Protein AF-A0A081BG45-F1 (afdb_monomer)

pLDDT: mean 71.93, std 9.16, range [46.44, 86.88]

Radius of gyration: 38.79 Å; Cα contacts (8 Å, |Δi|>4): 3; chains: 1; bounding box: 67×36×103 Å

Foldseek 3Di:
DVVVVVVCCVVVVVVVVVVCVVPVVVVVVVVVVVVVVVVVVVVVVVVVVVVVVVVVVVVVVVVVCVVVVVVVVVVVVVVCVVCVVVVVVVVVVVVVVVVVVVD

Structure (mmCIF, N/CA/C/O backbone):
data_AF-A0A081BG45-F1
#
_entry.id   AF-A0A081BG45-F1
#
loop_
_atom_site.group_PDB
_atom_site.id
_atom_site.type_symbol
_atom_site.label_atom_id
_atom_site.label_alt_id
_atom_site.label_comp_id
_atom_site.label_asym_id
_atom_site.label_entity_id
_atom_site.label_seq_id
_atom_site.pdbx_PDB_ins_code
_atom_site.Cartn_x
_atom_site.Cartn_y
_atom_site.Cartn_z
_atom_site.occupancy
_atom_site.B_iso_or_equiv
_atom_site.auth_seq_id
_atom_site.auth_comp_id
_atom_site.auth_asym_id
_atom_site.auth_atom_id
_atom_site.pdbx_PDB_model_num
ATOM 1 N N . MET A 1 1 ? 38.804 23.519 -19.991 1.00 54.47 1 MET A N 1
ATOM 2 C CA . MET A 1 1 ? 38.322 22.145 -19.709 1.00 54.47 1 MET A CA 1
ATOM 3 C C . MET A 1 1 ? 37.250 21.634 -20.684 1.00 54.47 1 MET A C 1
ATOM 5 O O . MET A 1 1 ? 37.337 20.488 -21.094 1.00 54.47 1 MET A O 1
ATOM 9 N N . ASN A 1 2 ? 36.306 22.459 -21.161 1.00 56.91 2 ASN A N 1
ATOM 10 C CA . ASN A 1 2 ? 35.198 21.999 -22.029 1.00 56.91 2 ASN A CA 1
ATOM 11 C C . ASN A 1 2 ? 35.567 21.555 -23.461 1.00 56.91 2 ASN A C 1
ATOM 13 O O . ASN A 1 2 ? 34.759 20.897 -24.107 1.00 56.91 2 ASN A O 1
ATOM 17 N N . LYS A 1 3 ? 36.746 21.911 -23.991 1.00 55.12 3 LYS A N 1
ATOM 18 C CA . LYS A 1 3 ? 37.140 21.540 -25.367 1.00 55.12 3 LYS A CA 1
ATOM 19 C C . LYS A 1 3 ? 37.616 20.084 -25.476 1.00 55.12 3 LYS A C 1
ATOM 21 O O . LYS A 1 3 ? 37.311 19.429 -26.463 1.00 55.12 3 LYS A O 1
ATOM 26 N N . LEU A 1 4 ? 38.286 19.569 -24.442 1.00 54.94 4 LEU A N 1
ATOM 27 C CA . LEU A 1 4 ? 38.799 18.193 -24.408 1.00 54.94 4 LEU A CA 1
ATOM 28 C C . LEU A 1 4 ? 37.684 17.164 -24.175 1.00 54.94 4 LEU A C 1
ATOM 30 O O . LEU A 1 4 ? 37.678 16.130 -24.829 1.00 54.94 4 LEU A O 1
ATOM 34 N N . LEU A 1 5 ? 36.693 17.485 -23.334 1.00 56.69 5 LEU A N 1
ATOM 35 C CA . LEU A 1 5 ? 35.511 16.634 -23.129 1.00 56.69 5 LEU A CA 1
ATOM 36 C C . LEU A 1 5 ? 34.641 16.524 -24.393 1.00 56.69 5 LEU A C 1
ATOM 38 O O . LEU A 1 5 ? 34.113 15.464 -24.710 1.00 56.69 5 LEU A O 1
ATOM 42 N N . LYS A 1 6 ? 34.498 17.627 -25.140 1.00 52.06 6 LYS A N 1
ATOM 43 C CA . LYS A 1 6 ? 33.769 17.629 -26.416 1.00 52.06 6 LYS A CA 1
ATOM 44 C C . LYS A 1 6 ? 34.528 16.850 -27.490 1.00 52.06 6 LYS A C 1
ATOM 46 O O . LYS A 1 6 ? 33.914 16.090 -28.227 1.00 52.06 6 LYS A O 1
ATOM 51 N N . ALA A 1 7 ? 35.853 16.995 -27.547 1.00 56.03 7 ALA A N 1
ATOM 52 C CA . ALA A 1 7 ? 36.686 16.231 -28.469 1.00 56.03 7 ALA A CA 1
ATOM 53 C C . ALA A 1 7 ? 36.670 14.721 -28.161 1.00 56.03 7 ALA A C 1
ATOM 55 O O . ALA A 1 7 ? 36.571 13.925 -29.091 1.00 56.03 7 ALA A O 1
ATOM 56 N N . SER A 1 8 ? 36.687 14.310 -26.886 1.00 51.94 8 SER A N 1
ATOM 57 C CA . SER A 1 8 ? 36.623 12.886 -26.517 1.00 51.94 8 SER A CA 1
ATOM 58 C C . SER A 1 8 ? 35.259 12.255 -26.806 1.00 51.94 8 SER A C 1
ATOM 60 O O . SER A 1 8 ? 35.207 11.110 -27.248 1.00 51.94 8 SER A O 1
ATOM 62 N N . LEU A 1 9 ? 34.162 13.003 -26.642 1.00 56.19 9 LEU A N 1
ATOM 63 C CA . LEU A 1 9 ? 32.819 12.561 -27.033 1.00 56.19 9 LEU A CA 1
ATOM 64 C C . LEU A 1 9 ? 32.677 12.399 -28.553 1.00 56.19 9 LEU A C 1
ATOM 66 O O . LEU A 1 9 ? 32.037 11.453 -29.002 1.00 56.19 9 LEU A O 1
ATOM 70 N N . ILE A 1 10 ? 33.297 13.279 -29.347 1.00 59.03 10 ILE A N 1
ATOM 71 C CA . ILE A 1 10 ? 33.262 13.199 -30.817 1.00 59.03 10 ILE A CA 1
ATOM 72 C C . ILE A 1 10 ? 34.112 12.025 -31.324 1.00 59.03 10 ILE A C 1
ATOM 74 O O . ILE A 1 10 ? 33.641 11.251 -32.153 1.00 59.03 10 ILE A O 1
ATOM 78 N N . VAL A 1 11 ? 35.332 11.847 -30.805 1.00 57.38 11 VAL A N 1
ATOM 79 C CA . VAL A 1 11 ? 36.219 10.740 -31.212 1.00 57.38 11 VAL A CA 1
ATOM 80 C C . VAL A 1 11 ? 35.679 9.389 -30.730 1.00 57.38 11 VAL A C 1
ATOM 82 O O . VAL A 1 11 ? 35.653 8.433 -31.501 1.00 57.38 11 VAL A O 1
ATOM 85 N N . GLY A 1 12 ? 35.177 9.314 -29.494 1.00 57.00 12 GLY A N 1
ATOM 86 C CA . GLY A 1 12 ? 34.534 8.109 -28.964 1.00 57.00 12 GLY A CA 1
ATOM 87 C C . GLY A 1 12 ? 33.230 7.769 -29.689 1.00 57.00 12 GLY A C 1
ATOM 88 O O . GLY A 1 12 ? 33.007 6.615 -30.041 1.00 57.00 12 GLY A O 1
ATOM 89 N N . GLY A 1 13 ? 32.396 8.771 -29.987 1.00 60.03 13 GLY A N 1
ATOM 90 C CA . GLY A 1 13 ? 31.153 8.591 -30.739 1.00 60.03 13 GLY A CA 1
ATOM 91 C C . GLY A 1 13 ? 31.385 8.134 -32.181 1.00 60.03 13 GLY A C 1
ATOM 92 O O . GLY A 1 13 ? 30.690 7.234 -32.648 1.00 60.03 13 GLY A O 1
ATOM 93 N N . ALA A 1 14 ? 32.392 8.687 -32.865 1.00 63.75 14 ALA A N 1
ATOM 94 C CA . ALA A 1 14 ? 32.753 8.279 -34.221 1.00 63.75 14 ALA A CA 1
ATOM 95 C C . ALA A 1 14 ? 33.305 6.846 -34.267 1.00 63.75 14 ALA A C 1
ATOM 97 O O . ALA A 1 14 ? 32.895 6.078 -35.129 1.00 63.75 14 ALA A O 1
ATOM 98 N N . ALA A 1 15 ? 34.170 6.461 -33.323 1.00 64.12 15 ALA A N 1
ATOM 99 C CA . ALA A 1 15 ? 34.721 5.105 -33.248 1.00 64.12 15 ALA A CA 1
ATOM 100 C C . ALA A 1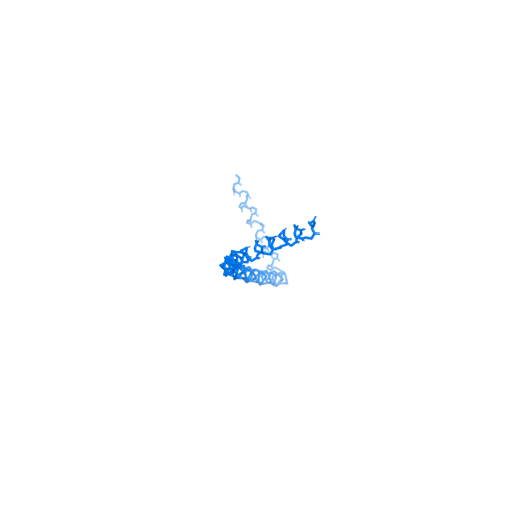 15 ? 33.650 4.043 -32.939 1.00 64.12 15 ALA A C 1
ATOM 102 O O . ALA A 1 15 ? 33.665 2.953 -33.504 1.00 64.12 15 ALA A O 1
ATOM 103 N N . ILE A 1 16 ? 32.691 4.367 -32.067 1.00 66.88 16 ILE A N 1
ATOM 104 C CA . ILE A 1 16 ? 31.564 3.477 -31.761 1.00 66.88 16 ILE A CA 1
ATOM 105 C C . ILE A 1 16 ? 30.622 3.375 -32.968 1.00 66.88 16 ILE A C 1
ATOM 107 O O . ILE A 1 16 ? 30.177 2.280 -33.306 1.00 66.88 16 ILE A O 1
ATOM 111 N N . ALA A 1 17 ? 30.344 4.489 -33.653 1.00 67.38 17 ALA A N 1
ATOM 112 C CA . ALA A 1 17 ? 29.502 4.497 -34.846 1.00 67.38 17 ALA A CA 1
ATOM 113 C C . ALA A 1 17 ? 30.123 3.706 -36.008 1.00 67.38 17 ALA A C 1
ATOM 115 O O . ALA A 1 17 ? 29.403 2.982 -36.693 1.00 67.38 17 ALA A O 1
ATOM 116 N N . THR A 1 18 ? 31.442 3.792 -36.213 1.00 71.81 18 THR A N 1
ATOM 117 C CA . THR A 1 18 ? 32.136 3.002 -37.239 1.00 71.81 18 THR A CA 1
ATOM 118 C C . THR A 1 18 ? 32.213 1.520 -36.868 1.00 71.81 18 THR A C 1
ATOM 120 O O . THR A 1 18 ? 31.921 0.686 -37.720 1.00 71.81 18 THR A O 1
ATOM 123 N N . ASP A 1 19 ? 32.509 1.166 -35.611 1.00 71.06 19 ASP A N 1
ATOM 124 C CA . ASP A 1 19 ? 32.499 -0.233 -35.141 1.00 71.06 19 ASP A CA 1
ATOM 125 C C . ASP A 1 19 ? 31.107 -0.875 -35.261 1.00 71.06 19 ASP A C 1
ATOM 127 O O . ASP A 1 19 ? 30.990 -2.042 -35.635 1.00 71.06 19 ASP A O 1
ATOM 131 N N . LEU A 1 20 ? 30.043 -0.111 -35.002 1.00 70.62 20 LEU A N 1
ATOM 132 C CA . LEU A 1 20 ? 28.664 -0.547 -35.220 1.00 70.62 20 LEU A CA 1
ATOM 133 C C . LEU A 1 20 ? 28.340 -0.675 -36.715 1.00 70.62 20 LEU A C 1
ATOM 135 O O . LEU A 1 20 ? 27.800 -1.697 -37.126 1.00 70.62 20 LEU A O 1
ATOM 139 N N . ALA A 1 21 ? 28.697 0.310 -37.543 1.00 71.81 21 ALA A N 1
ATOM 140 C CA . ALA A 1 21 ? 28.424 0.281 -38.983 1.00 71.81 21 ALA A CA 1
ATOM 141 C C . ALA A 1 21 ? 29.115 -0.891 -39.702 1.00 71.81 21 ALA A C 1
ATOM 143 O O . ALA A 1 21 ? 28.553 -1.454 -40.639 1.00 71.81 21 ALA A O 1
ATOM 144 N N . LEU A 1 22 ? 30.308 -1.280 -39.244 1.00 80.06 22 LEU A N 1
ATOM 145 C CA . LEU A 1 22 ? 31.074 -2.400 -39.796 1.00 80.06 22 LEU A CA 1
ATOM 146 C C . LEU A 1 22 ? 30.633 -3.769 -39.250 1.00 80.06 22 LEU A C 1
ATOM 148 O O . LEU A 1 22 ? 30.962 -4.791 -39.845 1.00 80.06 22 LEU A O 1
ATOM 152 N N . ASN A 1 23 ? 29.871 -3.808 -38.151 1.00 79.38 23 ASN A N 1
ATOM 153 C CA . ASN A 1 23 ? 29.397 -5.040 -37.517 1.00 79.38 23 ASN A CA 1
ATOM 154 C C . ASN A 1 23 ? 27.858 -5.057 -37.421 1.00 79.38 23 ASN A C 1
ATOM 156 O O . ASN A 1 23 ? 27.294 -4.736 -36.366 1.00 79.38 23 ASN A O 1
ATOM 160 N N . PRO A 1 24 ? 27.145 -5.487 -38.479 1.00 74.25 24 PRO A N 1
ATOM 161 C CA . PRO A 1 24 ? 25.679 -5.467 -38.519 1.00 74.25 24 PRO A CA 1
ATOM 162 C C . PRO A 1 24 ? 25.021 -6.291 -37.397 1.00 74.25 24 PRO A C 1
ATOM 164 O O . PRO A 1 24 ? 23.925 -5.959 -36.936 1.00 74.25 24 PRO A O 1
ATOM 167 N N . ASP A 1 25 ? 25.696 -7.324 -36.888 1.00 79.44 25 ASP A N 1
ATOM 168 C CA . ASP A 1 25 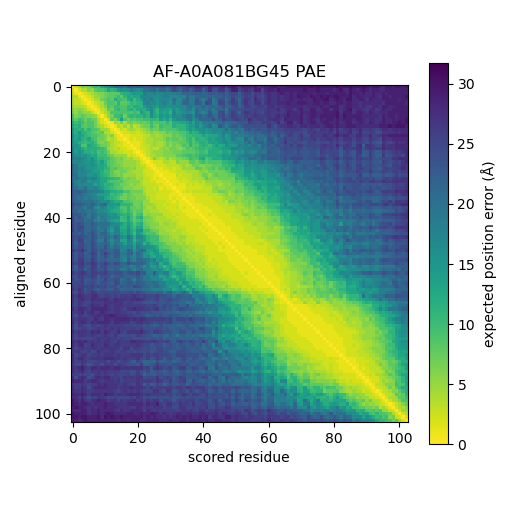? 25.208 -8.118 -35.756 1.00 79.44 25 ASP A CA 1
ATOM 169 C C . ASP A 1 25 ? 25.277 -7.367 -34.419 1.00 79.44 25 ASP A C 1
ATOM 171 O O . ASP A 1 25 ? 24.387 -7.529 -33.576 1.00 79.44 25 ASP A O 1
ATOM 175 N N . LYS A 1 26 ? 26.265 -6.477 -34.237 1.00 72.81 26 LYS A N 1
ATOM 176 C CA . LYS A 1 26 ? 26.323 -5.577 -33.074 1.00 72.81 26 LYS A CA 1
ATOM 177 C C . LYS A 1 26 ? 25.178 -4.568 -33.117 1.00 72.81 26 LYS A C 1
ATOM 179 O O . LYS A 1 26 ? 24.538 -4.354 -32.092 1.00 72.81 26 LYS A O 1
ATOM 184 N N . VAL A 1 27 ? 24.847 -4.027 -34.292 1.00 74.06 27 VAL A N 1
ATOM 185 C CA . VAL A 1 27 ? 23.692 -3.124 -34.473 1.00 74.06 27 VAL A CA 1
ATOM 186 C C . VAL A 1 27 ? 22.387 -3.830 -34.117 1.00 74.06 27 VAL A C 1
ATOM 188 O O . VAL A 1 27 ? 21.588 -3.304 -33.342 1.00 74.06 27 VAL A O 1
ATOM 191 N N . LYS A 1 28 ? 22.186 -5.061 -34.603 1.00 75.56 28 LYS A N 1
ATOM 192 C CA . LYS A 1 28 ? 21.014 -5.875 -34.242 1.00 75.56 28 LYS A CA 1
ATOM 193 C C . LYS A 1 28 ? 20.951 -6.191 -32.747 1.00 75.56 28 LYS A C 1
ATOM 195 O O . LYS A 1 28 ? 19.855 -6.290 -32.200 1.00 75.56 28 LYS A O 1
ATOM 200 N N . LYS A 1 29 ? 22.092 -6.397 -32.083 1.00 74.12 29 LYS A N 1
ATOM 201 C CA . LYS A 1 29 ? 22.157 -6.652 -30.635 1.00 74.12 29 LYS A CA 1
ATOM 202 C C . LYS A 1 29 ? 21.836 -5.394 -29.827 1.00 74.12 29 LYS A C 1
ATOM 204 O O . LYS A 1 29 ? 21.006 -5.455 -28.933 1.00 74.12 29 LYS A O 1
ATOM 209 N N . VAL A 1 30 ? 22.417 -4.249 -30.187 1.00 74.50 30 VAL A N 1
ATOM 210 C CA . VAL A 1 30 ? 22.126 -2.955 -29.547 1.00 74.50 30 VAL A CA 1
ATOM 211 C C . VAL A 1 30 ? 20.660 -2.568 -29.733 1.00 74.50 30 VAL A C 1
ATOM 213 O O . VAL A 1 30 ? 20.018 -2.144 -28.779 1.00 74.50 30 VAL A O 1
ATOM 216 N N . SER A 1 31 ? 20.099 -2.771 -30.928 1.00 70.00 31 SER A N 1
ATOM 217 C CA . SER A 1 31 ? 18.683 -2.500 -31.193 1.00 70.00 31 SER A CA 1
ATOM 218 C C . SER A 1 31 ? 17.746 -3.390 -30.370 1.00 70.00 31 SER A C 1
ATOM 220 O O . SER A 1 31 ? 16.739 -2.890 -29.873 1.00 70.00 31 SER A O 1
ATOM 222 N N . ARG A 1 32 ? 18.079 -4.677 -30.194 1.00 76.62 32 ARG A N 1
ATOM 223 C CA . ARG A 1 32 ? 17.329 -5.587 -29.312 1.00 76.62 32 ARG A CA 1
ATOM 224 C C . ARG A 1 32 ? 17.416 -5.146 -27.857 1.00 76.62 32 ARG A C 1
ATOM 226 O O . ARG A 1 32 ? 16.388 -4.830 -27.284 1.00 76.62 32 ARG A O 1
ATOM 233 N N . ASN A 1 33 ? 18.623 -4.944 -27.335 1.00 73.81 33 ASN A N 1
ATOM 234 C CA . ASN A 1 33 ? 18.819 -4.479 -25.961 1.00 73.81 33 ASN A CA 1
ATOM 235 C C . ASN A 1 33 ? 18.097 -3.149 -25.672 1.00 73.81 33 ASN A C 1
ATOM 237 O O . ASN A 1 33 ? 17.597 -2.944 -24.574 1.00 73.81 33 ASN A O 1
ATOM 241 N N . ALA A 1 34 ? 18.044 -2.232 -26.643 1.00 66.94 34 ALA A N 1
ATOM 242 C CA . ALA A 1 34 ? 17.321 -0.971 -26.496 1.00 66.94 34 ALA A CA 1
ATOM 243 C C . ALA A 1 34 ? 15.795 -1.158 -26.491 1.00 66.94 34 ALA A C 1
ATOM 245 O O . ALA A 1 34 ? 15.096 -0.418 -25.799 1.00 66.94 34 ALA A O 1
ATOM 246 N N . LYS A 1 35 ? 15.272 -2.126 -27.256 1.00 77.50 35 LYS A N 1
ATOM 247 C CA . LYS A 1 35 ? 13.856 -2.511 -27.190 1.00 77.50 35 LYS A CA 1
ATOM 248 C C . LYS A 1 35 ? 13.531 -3.158 -25.849 1.00 77.50 35 LYS A C 1
ATOM 250 O O . LYS A 1 35 ? 12.583 -2.711 -25.219 1.00 77.50 35 LYS A O 1
ATOM 255 N N . ASP A 1 36 ? 14.356 -4.099 -25.406 1.00 75.88 36 ASP A N 1
ATOM 256 C CA . ASP A 1 36 ? 14.182 -4.803 -24.134 1.00 75.88 36 ASP A CA 1
ATOM 257 C C . ASP A 1 36 ? 14.207 -3.803 -22.966 1.00 75.88 36 ASP A C 1
ATOM 259 O O . ASP A 1 36 ? 13.289 -3.760 -22.158 1.00 75.88 36 ASP A O 1
ATOM 263 N N . LEU A 1 37 ? 15.172 -2.873 -22.955 1.00 73.62 37 LEU A N 1
ATOM 264 C CA . LEU A 1 37 ? 15.236 -1.808 -21.950 1.00 73.62 37 LEU A CA 1
ATOM 265 C C . LEU A 1 37 ? 14.004 -0.891 -21.985 1.00 73.62 37 LEU A C 1
ATOM 267 O O . LEU A 1 37 ? 13.524 -0.444 -20.944 1.00 73.62 37 LEU A O 1
ATOM 271 N N . LYS A 1 38 ? 13.495 -0.569 -23.178 1.00 74.56 38 LYS A N 1
ATOM 272 C CA . LYS A 1 38 ? 12.281 0.243 -23.315 1.00 74.56 38 LYS A CA 1
ATOM 273 C C . LYS A 1 38 ? 11.068 -0.495 -22.741 1.00 74.56 38 LYS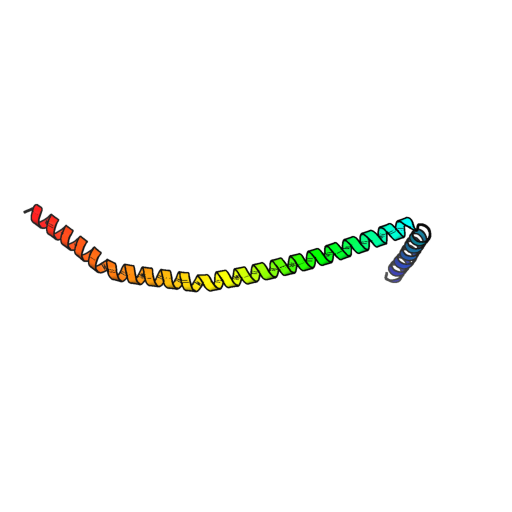 A C 1
ATOM 275 O O . LYS A 1 38 ? 10.241 0.130 -22.079 1.00 74.56 38 LYS A O 1
ATOM 280 N N . GLU A 1 39 ? 10.956 -1.788 -23.010 1.00 77.94 39 GLU A N 1
ATOM 281 C CA . GLU A 1 39 ? 9.888 -2.646 -22.501 1.00 77.94 39 GLU A CA 1
ATOM 282 C C . GLU A 1 39 ? 9.964 -2.772 -20.973 1.00 77.94 39 GLU A C 1
ATOM 284 O O . GLU A 1 39 ? 8.967 -2.515 -20.299 1.00 77.94 39 GLU A O 1
ATOM 289 N N . ASP A 1 40 ? 11.157 -2.989 -20.416 1.00 74.94 40 ASP A N 1
ATOM 290 C CA . ASP A 1 40 ? 11.405 -3.011 -18.970 1.00 74.94 40 ASP A CA 1
ATOM 291 C C . ASP A 1 40 ? 11.001 -1.697 -18.289 1.00 74.94 40 ASP A C 1
ATOM 293 O O . ASP A 1 40 ? 10.348 -1.696 -17.244 1.00 74.94 40 ASP A O 1
ATOM 297 N N . VAL A 1 41 ? 11.340 -0.552 -18.892 1.00 68.88 41 VAL A N 1
ATOM 298 C CA . VAL A 1 41 ? 10.950 0.766 -18.370 1.00 68.88 41 VAL A CA 1
ATOM 299 C C . VAL A 1 41 ? 9.431 0.945 -18.403 1.00 68.88 41 VAL A C 1
ATOM 301 O O . VAL A 1 41 ? 8.859 1.446 -17.433 1.00 68.88 41 VAL A O 1
ATOM 304 N N . HIS A 1 42 ? 8.761 0.519 -19.476 1.00 77.44 42 HIS A N 1
ATOM 305 C CA . HIS A 1 42 ? 7.299 0.555 -19.547 1.00 77.44 42 HIS A CA 1
ATOM 306 C C . HIS A 1 42 ? 6.655 -0.342 -18.483 1.00 77.44 42 HIS A C 1
ATOM 308 O O . HIS A 1 42 ? 5.741 0.106 -17.789 1.00 77.44 42 HIS A O 1
ATOM 314 N N . HIS A 1 43 ? 7.160 -1.563 -18.300 1.00 73.25 43 HIS A N 1
ATOM 315 C CA . HIS A 1 43 ? 6.696 -2.477 -17.256 1.00 73.25 43 HIS A CA 1
ATOM 316 C C . HIS A 1 43 ? 6.904 -1.909 -15.854 1.00 73.25 43 HIS A C 1
ATOM 318 O O . HIS A 1 43 ? 6.008 -1.992 -15.009 1.00 73.25 43 HIS A O 1
ATOM 324 N N . TRP A 1 44 ? 8.054 -1.288 -15.602 1.00 67.62 44 TRP A N 1
ATOM 325 C CA . TRP A 1 44 ? 8.338 -0.642 -14.328 1.00 67.62 44 TRP A CA 1
ATOM 326 C C . TRP A 1 44 ? 7.382 0.525 -14.054 1.00 67.62 44 TRP A C 1
ATOM 328 O O . TRP A 1 44 ? 6.835 0.623 -12.954 1.00 67.62 44 TRP A O 1
ATOM 338 N N . MET A 1 45 ? 7.118 1.377 -15.052 1.00 72.38 45 MET A N 1
ATOM 339 C CA . MET A 1 45 ? 6.154 2.476 -14.918 1.00 72.38 45 MET A CA 1
ATOM 340 C C . MET A 1 45 ? 4.737 1.964 -14.636 1.00 72.38 45 MET A C 1
ATOM 342 O O . MET A 1 45 ? 4.092 2.461 -13.713 1.00 72.38 45 MET A O 1
ATOM 346 N N . ALA A 1 46 ? 4.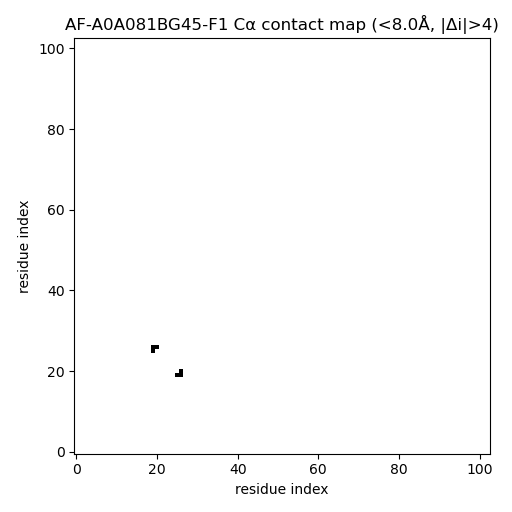283 0.939 -15.362 1.00 78.44 46 ALA A N 1
ATOM 347 C CA . ALA A 1 46 ? 2.973 0.327 -15.143 1.00 78.44 46 ALA A CA 1
ATOM 348 C C . ALA A 1 46 ? 2.861 -0.306 -13.744 1.00 78.44 46 ALA A C 1
ATOM 350 O O . ALA A 1 46 ? 1.856 -0.145 -13.053 1.00 78.44 46 ALA A O 1
ATOM 351 N N . THR A 1 47 ? 3.925 -0.969 -13.283 1.00 77.88 47 THR A N 1
ATOM 352 C CA . THR A 1 47 ? 3.989 -1.549 -11.933 1.00 77.88 47 THR A CA 1
ATOM 353 C C . THR A 1 47 ? 3.917 -0.460 -10.864 1.00 77.88 47 THR A C 1
ATOM 355 O O . THR A 1 47 ? 3.167 -0.582 -9.898 1.00 77.88 47 THR A O 1
ATOM 358 N N . LYS A 1 48 ? 4.650 0.644 -11.045 1.00 74.69 48 LYS A N 1
ATOM 359 C CA . LYS A 1 48 ? 4.619 1.792 -10.131 1.00 74.69 48 LYS A CA 1
ATOM 360 C C . LYS A 1 48 ? 3.225 2.416 -10.044 1.00 74.69 48 LYS A C 1
ATOM 362 O O . LYS A 1 48 ? 2.778 2.764 -8.949 1.00 74.69 48 LYS A O 1
ATOM 367 N N . GLU A 1 49 ? 2.546 2.566 -11.177 1.00 78.50 49 GLU A N 1
ATOM 368 C CA . GLU A 1 49 ? 1.179 3.085 -11.228 1.00 78.50 49 GLU A CA 1
ATOM 369 C C . GLU A 1 49 ? 0.204 2.153 -10.498 1.00 78.50 49 GLU A C 1
ATOM 371 O O . GLU A 1 49 ? -0.552 2.612 -9.642 1.00 78.50 49 GLU A O 1
ATOM 376 N N . SER A 1 50 ? 0.305 0.841 -10.731 1.00 77.81 50 SER A N 1
ATOM 377 C CA . SER A 1 50 ? -0.499 -0.166 -10.028 1.00 77.81 50 SER A CA 1
ATOM 378 C C . SER A 1 50 ? -0.282 -0.135 -8.511 1.00 77.81 50 SER A C 1
ATOM 380 O O . SER A 1 50 ? -1.247 -0.111 -7.749 1.00 77.81 50 SER A O 1
ATOM 382 N N . VAL A 1 51 ? 0.970 -0.051 -8.047 1.00 77.25 51 VAL A N 1
ATOM 383 C CA . VAL A 1 51 ? 1.279 0.064 -6.611 1.00 77.25 51 VAL A CA 1
ATOM 384 C C . VAL A 1 51 ? 0.685 1.342 -6.024 1.00 77.25 51 VAL A C 1
ATOM 386 O O . VAL A 1 51 ? 0.088 1.304 -4.952 1.00 77.25 51 VAL A O 1
ATOM 389 N N . THR A 1 52 ? 0.790 2.464 -6.734 1.00 80.19 52 THR A N 1
ATOM 390 C CA . THR A 1 52 ? 0.248 3.752 -6.277 1.00 80.19 52 THR A CA 1
ATOM 391 C C . THR A 1 52 ? -1.279 3.704 -6.165 1.00 80.19 52 THR A C 1
ATOM 393 O O . THR A 1 52 ? -1.845 4.178 -5.179 1.00 80.19 52 THR A O 1
ATOM 396 N N . GLN A 1 53 ? -1.954 3.081 -7.134 1.00 83.50 53 GLN A N 1
ATOM 397 C CA . GLN A 1 53 ? -3.400 2.862 -7.083 1.00 83.50 53 GLN A CA 1
ATOM 398 C C . GLN A 1 53 ? -3.799 1.966 -5.905 1.00 83.50 53 GLN A C 1
ATOM 400 O O . GLN A 1 53 ? -4.735 2.304 -5.182 1.00 83.50 53 GLN A O 1
ATOM 405 N N . ASN A 1 54 ? -3.071 0.871 -5.667 1.00 80.56 54 ASN A N 1
ATOM 406 C CA . ASN A 1 54 ? -3.340 -0.040 -4.552 1.00 80.56 54 ASN A CA 1
ATOM 407 C C . ASN A 1 54 ? -3.148 0.642 -3.191 1.00 80.56 54 ASN A C 1
ATOM 409 O O . ASN A 1 54 ? -3.980 0.473 -2.302 1.00 80.56 54 ASN A O 1
ATOM 413 N N . VAL A 1 55 ? -2.097 1.454 -3.034 1.00 79.38 55 VAL A N 1
ATOM 414 C CA . VAL A 1 55 ? -1.871 2.244 -1.813 1.00 79.38 55 VAL A CA 1
ATOM 415 C C . VAL A 1 55 ? -3.009 3.243 -1.597 1.00 79.38 55 VAL A C 1
ATOM 417 O O . VAL A 1 55 ? -3.560 3.297 -0.504 1.00 79.38 55 VAL A O 1
ATOM 420 N N . SER A 1 56 ? -3.447 3.957 -2.638 1.00 83.00 56 SER A N 1
ATOM 421 C CA . SER A 1 56 ? -4.574 4.893 -2.522 1.00 83.00 56 SER A CA 1
ATOM 422 C C . SER A 1 56 ? -5.892 4.196 -2.154 1.00 83.00 56 SER A C 1
ATOM 424 O O . SER A 1 56 ? -6.691 4.727 -1.381 1.00 83.00 56 SER A O 1
ATOM 426 N N . GLN A 1 57 ? -6.140 2.995 -2.684 1.00 85.50 57 GLN A N 1
ATOM 427 C CA . GLN A 1 57 ? -7.303 2.193 -2.295 1.00 85.50 57 GLN A CA 1
ATOM 428 C C . GLN A 1 57 ? -7.216 1.736 -0.837 1.00 85.50 57 GLN A C 1
ATOM 430 O O . GLN A 1 57 ? -8.220 1.800 -0.127 1.00 85.50 57 GLN A O 1
ATOM 435 N N . LEU A 1 58 ? -6.030 1.331 -0.376 1.00 75.75 58 LEU A N 1
ATOM 436 C CA . LEU A 1 58 ? -5.799 0.963 1.017 1.00 75.75 58 LEU A CA 1
ATOM 437 C C . LEU A 1 58 ? -6.023 2.153 1.957 1.00 75.75 58 LEU A C 1
ATOM 439 O O . LEU A 1 58 ? -6.722 2.007 2.954 1.00 75.75 58 LEU A O 1
ATOM 443 N N . GLU A 1 59 ? -5.507 3.337 1.624 1.00 77.12 59 GLU A N 1
ATOM 444 C CA . GLU A 1 59 ? -5.736 4.565 2.397 1.00 77.12 59 GLU A CA 1
ATOM 445 C C . GLU A 1 59 ? -7.229 4.895 2.511 1.00 77.12 59 GLU A C 1
ATOM 447 O O . GLU A 1 59 ? -7.716 5.196 3.600 1.00 77.12 59 GLU A O 1
ATOM 452 N N . LYS A 1 60 ? -7.984 4.772 1.411 1.00 82.94 60 LYS A N 1
ATOM 453 C CA . LYS A 1 60 ? -9.445 4.947 1.427 1.00 82.94 60 LYS A CA 1
ATOM 454 C C . LYS A 1 60 ? -10.135 3.906 2.302 1.00 82.94 60 LYS A C 1
ATOM 456 O O . LYS A 1 60 ? -11.025 4.258 3.069 1.00 82.94 60 LYS A O 1
ATOM 461 N N . ALA A 1 61 ? -9.733 2.639 2.207 1.00 76.88 61 ALA A N 1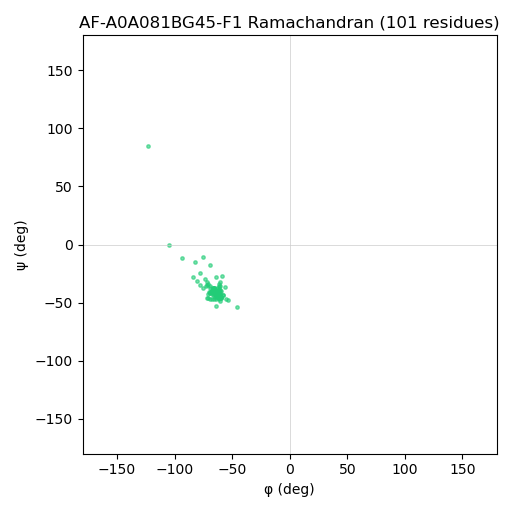
ATOM 462 C CA . ALA A 1 61 ? -10.294 1.574 3.030 1.00 76.88 61 ALA A CA 1
ATOM 463 C C . ALA A 1 61 ? -10.039 1.830 4.523 1.00 76.88 61 ALA A C 1
ATOM 465 O O . ALA A 1 61 ? -10.971 1.765 5.318 1.00 76.88 61 ALA A O 1
ATOM 466 N N . VAL A 1 62 ? -8.812 2.206 4.895 1.00 73.19 62 VAL A N 1
ATOM 467 C CA . VAL A 1 62 ? -8.452 2.570 6.273 1.00 73.19 62 VAL A CA 1
ATOM 468 C C . VAL A 1 62 ? -9.254 3.783 6.748 1.00 73.19 62 VAL A C 1
ATOM 470 O O . VAL A 1 62 ? -9.847 3.740 7.824 1.00 73.19 62 VAL A O 1
ATOM 473 N N . SER A 1 63 ? -9.352 4.833 5.929 1.00 78.25 63 SER A N 1
ATOM 474 C CA . SER A 1 63 ? -10.148 6.022 6.253 1.00 78.25 63 SER A CA 1
ATOM 475 C C . SER A 1 63 ? -11.631 5.705 6.458 1.00 78.25 63 SER A C 1
ATOM 477 O O . SER A 1 63 ? -12.275 6.365 7.266 1.00 78.25 63 SER A O 1
ATOM 479 N N . ASN A 1 64 ? -12.176 4.715 5.748 1.00 78.50 64 ASN A N 1
ATOM 480 C CA . ASN A 1 64 ? -13.570 4.292 5.895 1.00 78.50 64 ASN A CA 1
ATOM 481 C C . ASN A 1 64 ? -13.803 3.413 7.134 1.00 78.50 64 ASN A C 1
ATOM 483 O O . ASN A 1 64 ? -14.924 3.355 7.631 1.00 78.50 64 ASN A O 1
ATOM 487 N N . VAL A 1 65 ? -12.771 2.727 7.634 1.00 73.75 65 VAL A N 1
ATOM 488 C CA . VAL A 1 65 ? -12.858 1.883 8.839 1.00 73.75 65 VAL A CA 1
ATOM 489 C C . VAL A 1 65 ? -12.773 2.713 10.123 1.00 73.75 65 VAL A C 1
ATOM 491 O O . VAL A 1 65 ? -13.408 2.355 11.111 1.00 73.75 65 VAL A O 1
ATOM 494 N N . MET A 1 66 ? -12.051 3.838 10.114 1.00 75.56 66 MET A N 1
ATOM 495 C CA . MET A 1 66 ? -11.906 4.706 11.294 1.00 75.56 66 MET A CA 1
ATOM 496 C C . MET A 1 66 ? -13.253 5.143 11.917 1.00 75.56 66 MET A C 1
ATOM 498 O O . MET A 1 66 ? -13.423 4.937 13.116 1.00 75.56 66 MET A O 1
ATOM 502 N N . PRO A 1 67 ? -14.254 5.626 11.150 1.00 80.44 67 PRO A N 1
ATOM 503 C CA . PRO A 1 67 ? -15.575 5.950 11.696 1.00 80.44 67 PRO A CA 1
ATOM 504 C C . PRO A 1 67 ? -16.295 4.755 12.332 1.00 80.44 67 PRO A C 1
ATOM 506 O O . PRO A 1 67 ? -16.973 4.910 13.339 1.00 80.44 67 PRO A O 1
ATOM 509 N N . VAL A 1 68 ? -16.126 3.552 11.771 1.00 78.19 68 VAL A N 1
ATOM 510 C CA . VAL A 1 68 ? -16.742 2.328 12.308 1.00 78.19 68 VAL A CA 1
ATOM 511 C C . VAL A 1 68 ? -16.139 1.972 13.666 1.00 78.19 68 VAL A C 1
ATOM 513 O O . VAL A 1 68 ? -16.862 1.557 14.567 1.00 78.19 68 VAL A O 1
ATOM 516 N N . ILE A 1 69 ? -14.826 2.155 13.837 1.00 70.75 69 ILE A N 1
ATOM 517 C CA . ILE A 1 69 ? -14.151 1.954 15.128 1.00 70.75 69 ILE A CA 1
ATOM 518 C C . ILE A 1 69 ? -14.655 2.968 16.162 1.00 70.75 69 ILE A C 1
ATOM 520 O O . ILE A 1 69 ? -14.936 2.586 17.298 1.00 70.75 69 ILE A O 1
ATOM 524 N N . ASP A 1 70 ? -14.817 4.233 15.775 1.00 80.75 70 ASP A N 1
ATOM 525 C CA . ASP A 1 70 ? -15.363 5.266 16.661 1.00 80.75 70 ASP A CA 1
ATOM 526 C C . ASP A 1 70 ? -16.806 4.953 17.085 1.00 80.75 70 ASP A C 1
ATOM 528 O O . ASP A 1 70 ? -17.162 5.115 18.255 1.00 80.75 70 ASP A O 1
ATOM 532 N N . ASP A 1 71 ? -17.630 4.453 16.164 1.00 81.06 71 ASP A N 1
ATOM 533 C CA . ASP A 1 71 ? -19.002 4.042 16.463 1.00 81.06 71 ASP A CA 1
ATOM 534 C C . ASP A 1 71 ? -19.048 2.815 17.387 1.00 81.06 71 ASP A C 1
ATOM 536 O O . ASP A 1 71 ? -19.822 2.806 18.346 1.00 81.06 71 ASP A O 1
ATOM 540 N N . ILE A 1 72 ? -18.167 1.827 17.183 1.00 76.50 72 ILE A N 1
ATOM 541 C CA . ILE A 1 72 ? -18.015 0.685 18.099 1.00 76.50 72 ILE A CA 1
ATOM 542 C C . ILE A 1 72 ? -17.631 1.167 19.502 1.00 76.50 72 ILE A C 1
ATOM 544 O O . ILE A 1 72 ? -18.233 0.727 20.480 1.00 76.50 72 ILE A O 1
ATOM 548 N N . ASN A 1 73 ? -16.667 2.085 19.621 1.00 73.88 73 ASN A N 1
ATOM 549 C CA . ASN A 1 73 ? -16.256 2.628 20.918 1.00 73.88 73 ASN A CA 1
ATOM 550 C C . ASN A 1 73 ? -17.411 3.354 21.619 1.00 73.88 73 ASN A C 1
ATOM 552 O O . ASN A 1 73 ? -17.662 3.113 22.799 1.00 73.88 73 ASN A O 1
ATOM 556 N N . ARG A 1 74 ? -18.183 4.164 20.886 1.00 86.88 74 ARG A N 1
ATOM 557 C CA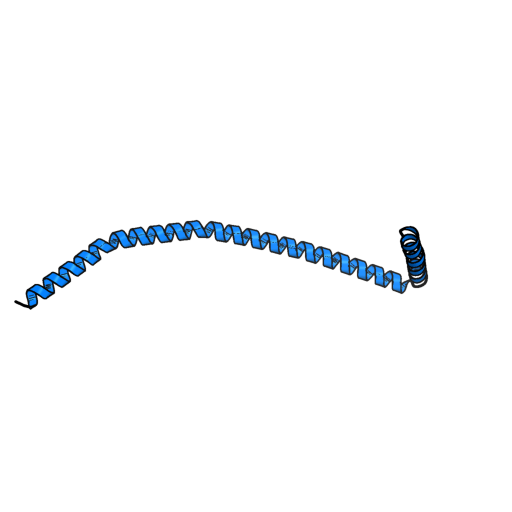 . ARG A 1 74 ? -19.388 4.816 21.424 1.00 86.88 74 ARG A CA 1
ATOM 558 C C . ARG A 1 74 ? -20.435 3.813 21.890 1.00 86.88 74 ARG A C 1
ATOM 560 O O . ARG A 1 74 ? -21.109 4.047 22.892 1.00 86.88 74 ARG A O 1
ATOM 567 N N . ASP A 1 75 ? -20.617 2.715 21.169 1.00 82.94 75 ASP A N 1
ATOM 568 C CA . ASP A 1 75 ? -21.578 1.686 21.557 1.00 82.94 75 ASP A CA 1
ATOM 569 C C . ASP A 1 75 ? -21.102 0.883 22.774 1.00 82.94 75 ASP A C 1
ATOM 571 O O . ASP A 1 75 ? -21.920 0.571 23.644 1.00 82.94 75 ASP A O 1
ATOM 575 N N . ILE A 1 76 ? -19.793 0.642 22.903 1.00 78.88 76 ILE A N 1
ATOM 576 C CA . ILE A 1 76 ? -19.182 0.087 24.119 1.00 78.88 76 ILE A CA 1
ATOM 577 C C . ILE A 1 76 ? -19.429 1.016 25.313 1.00 78.88 76 ILE A C 1
ATOM 579 O O . ILE A 1 76 ? -19.903 0.545 26.345 1.00 78.88 76 ILE A O 1
ATOM 583 N N . GLU A 1 77 ? -19.186 2.323 25.180 1.00 84.62 77 GLU A N 1
ATOM 584 C CA . GLU A 1 77 ? -19.433 3.306 26.247 1.00 84.62 77 GLU A CA 1
ATOM 585 C C . GLU A 1 77 ? -20.909 3.331 26.670 1.00 84.62 77 GLU A C 1
ATOM 587 O O . GLU A 1 77 ? -21.226 3.276 27.860 1.00 84.62 77 GLU A O 1
ATOM 592 N N . LYS A 1 78 ? -21.841 3.339 25.706 1.00 84.50 78 LYS A N 1
ATOM 593 C CA . LYS A 1 78 ? -23.283 3.252 25.997 1.00 84.50 78 LYS A CA 1
ATOM 594 C C . LYS A 1 78 ? -23.639 1.957 26.715 1.00 84.50 78 LYS A C 1
ATOM 596 O O . LYS A 1 78 ? -24.499 1.967 27.595 1.00 84.50 78 LYS A O 1
ATOM 601 N N . PHE A 1 79 ? -23.043 0.836 26.311 1.00 82.50 79 PHE A N 1
ATOM 602 C CA . PHE A 1 79 ? -23.288 -0.449 26.951 1.00 82.50 79 PHE A CA 1
ATOM 603 C C . PHE A 1 79 ? -22.763 -0.445 28.387 1.00 82.50 79 PHE A C 1
ATOM 605 O O . PHE A 1 79 ? -23.515 -0.786 29.294 1.00 82.50 79 PHE A O 1
ATOM 612 N N . GLN A 1 80 ? -21.534 0.028 28.608 1.00 75.50 80 GLN A N 1
ATOM 613 C CA . GLN A 1 80 ? -20.934 0.190 29.935 1.00 75.50 80 GLN A CA 1
ATOM 614 C C . GLN A 1 80 ? -21.796 1.061 30.854 1.00 75.50 80 GLN A C 1
ATOM 616 O O . GLN A 1 80 ? -22.106 0.650 31.972 1.00 75.50 80 GLN A O 1
ATOM 621 N N . PHE A 1 81 ? -22.262 2.207 30.355 1.00 86.06 81 PHE A N 1
ATOM 622 C CA . PHE A 1 81 ? -23.169 3.085 31.093 1.00 86.06 81 PHE A CA 1
ATOM 623 C C . PHE A 1 81 ? -24.480 2.382 31.468 1.00 86.06 81 PHE A C 1
ATOM 625 O O . PHE A 1 81 ? -24.988 2.542 32.574 1.00 86.06 81 PHE A O 1
ATOM 632 N N . LYS A 1 82 ? -25.035 1.569 30.560 1.00 84.81 82 LYS A N 1
ATOM 633 C CA . LYS A 1 82 ? -26.262 0.812 30.833 1.00 84.81 82 LYS A CA 1
ATOM 634 C C . LYS A 1 82 ? -26.059 -0.298 31.857 1.00 84.81 82 LYS A C 1
ATOM 636 O O . LYS A 1 82 ? -26.978 -0.538 32.630 1.00 84.81 82 LYS A O 1
ATOM 641 N N . ILE A 1 83 ? -24.919 -0.991 31.853 1.00 77.50 83 ILE A N 1
ATOM 642 C CA . ILE A 1 83 ? -24.683 -2.140 32.744 1.00 77.50 83 ILE A CA 1
ATOM 643 C C . ILE A 1 83 ? -24.198 -1.738 34.140 1.00 77.50 83 ILE A C 1
ATOM 645 O O . ILE A 1 83 ? -24.484 -2.463 35.087 1.00 77.50 83 ILE A O 1
ATOM 649 N N . GLN A 1 84 ? -23.510 -0.599 34.284 1.00 80.06 84 GLN A N 1
ATOM 650 C CA . GLN A 1 84 ? -23.009 -0.086 35.567 1.00 80.06 84 GLN A CA 1
ATOM 651 C C . GLN A 1 84 ? -24.036 -0.134 36.710 1.00 80.06 84 GLN A C 1
ATOM 653 O O . GLN A 1 84 ? -23.749 -0.781 37.715 1.00 80.06 84 GLN A O 1
ATOM 658 N N . PRO A 1 85 ? -25.252 0.426 36.568 1.00 79.75 85 PRO A N 1
ATOM 659 C CA . PRO A 1 85 ? -26.226 0.406 37.657 1.00 79.75 85 PRO A CA 1
ATOM 660 C C . PRO A 1 85 ? -26.683 -1.013 38.028 1.00 79.75 85 PRO A C 1
ATOM 662 O O . PRO A 1 85 ? -27.027 -1.273 39.175 1.00 79.75 85 PRO A O 1
ATOM 665 N N . TYR A 1 86 ? -26.673 -1.967 37.091 1.00 75.81 86 TYR A N 1
ATOM 666 C CA . TYR A 1 86 ? -26.984 -3.366 37.410 1.00 75.81 86 TYR A CA 1
ATOM 667 C C . TYR A 1 86 ? -25.856 -4.040 38.195 1.00 75.81 86 TYR A C 1
ATOM 669 O O . TYR A 1 86 ? -26.139 -4.847 39.077 1.00 75.81 86 TYR A O 1
ATOM 677 N N . LEU A 1 87 ? -24.598 -3.705 37.894 1.00 71.38 87 LEU A N 1
ATOM 678 C CA . LEU A 1 87 ? -23.440 -4.190 38.645 1.00 71.38 87 LEU A CA 1
ATOM 679 C C . LEU A 1 87 ? -23.436 -3.630 40.073 1.00 71.38 87 LEU A C 1
ATOM 681 O O . LEU A 1 87 ? -23.266 -4.395 41.016 1.00 71.38 87 LEU A O 1
ATOM 685 N N . GLU A 1 88 ? -23.726 -2.340 40.239 1.00 74.62 88 GLU A N 1
ATOM 686 C CA . GLU A 1 88 ? -23.861 -1.691 41.553 1.00 74.62 88 GLU A CA 1
ATOM 687 C C . GLU A 1 88 ? -25.016 -2.293 42.377 1.00 74.62 88 GLU A C 1
ATOM 689 O O . GLU A 1 88 ? -24.888 -2.542 43.580 1.00 74.62 88 GLU A O 1
ATOM 694 N N . ASN A 1 89 ? -26.145 -2.598 41.729 1.00 75.44 89 ASN A N 1
ATOM 695 C CA . ASN A 1 89 ? -27.276 -3.273 42.373 1.00 75.44 89 ASN A CA 1
ATOM 696 C C . ASN A 1 89 ? -26.937 -4.710 42.808 1.00 75.44 89 ASN A C 1
ATOM 698 O O . ASN A 1 89 ? -27.386 -5.161 43.858 1.00 75.44 89 ASN A O 1
ATOM 702 N N . LEU A 1 90 ? -26.147 -5.443 42.020 1.00 66.81 90 LEU A N 1
ATOM 703 C CA . LEU A 1 90 ? -25.681 -6.781 42.398 1.00 66.81 90 LEU A CA 1
ATOM 704 C C . LEU A 1 90 ? -24.688 -6.733 43.564 1.00 66.81 90 LEU A C 1
ATOM 706 O O . LEU A 1 90 ? -24.772 -7.560 44.470 1.00 66.81 90 LEU A O 1
ATOM 710 N N . GLU A 1 91 ? -23.772 -5.767 43.558 1.00 68.56 91 GLU A N 1
ATOM 711 C CA . GLU A 1 91 ? -22.790 -5.581 44.628 1.00 68.56 91 GLU A CA 1
ATOM 712 C C . GLU A 1 91 ? -23.470 -5.218 45.955 1.00 68.56 91 GLU A C 1
ATOM 714 O O . GLU A 1 91 ? -23.220 -5.856 46.977 1.00 68.56 91 GLU A O 1
ATOM 719 N N . SER A 1 92 ? -24.405 -4.266 45.933 1.00 72.31 92 SER A N 1
ATOM 720 C CA . SER A 1 92 ? -25.207 -3.906 47.112 1.00 72.31 92 SER A CA 1
ATOM 721 C C . SER A 1 92 ? -26.060 -5.070 47.628 1.00 72.31 92 SER A C 1
ATOM 723 O O . SER A 1 92 ? -26.065 -5.329 48.830 1.00 72.31 92 SER A O 1
ATOM 725 N N . PHE A 1 93 ? -26.704 -5.839 46.743 1.00 69.06 93 PHE A N 1
ATOM 726 C CA . PHE A 1 93 ? -27.463 -7.031 47.138 1.00 69.06 93 PHE A CA 1
ATOM 727 C C . PHE A 1 93 ? -26.575 -8.114 47.774 1.00 69.06 93 PHE A C 1
ATOM 729 O O . PHE A 1 93 ? -26.97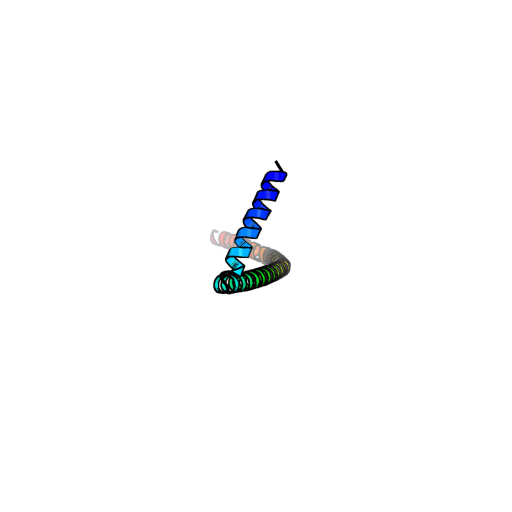2 -8.759 48.749 1.00 69.06 93 PHE A O 1
ATOM 736 N N . SER A 1 94 ? -25.362 -8.311 47.249 1.00 63.69 94 SER A N 1
ATOM 737 C CA . SER A 1 94 ? -24.381 -9.238 47.821 1.00 63.69 94 SER A CA 1
ATOM 738 C C . SER A 1 94 ? -23.939 -8.798 49.218 1.00 63.69 94 SER A C 1
ATOM 740 O O . SER A 1 94 ? -23.868 -9.628 50.121 1.00 63.69 94 SER A O 1
ATOM 742 N N . LEU A 1 95 ? -23.674 -7.504 49.412 1.00 67.25 95 LEU A N 1
ATOM 743 C CA . LEU A 1 95 ? -23.258 -6.943 50.701 1.00 67.25 95 LEU A CA 1
ATOM 744 C C . LEU A 1 95 ? -24.366 -7.020 51.764 1.00 67.25 95 LEU A C 1
ATOM 746 O O . LEU A 1 95 ? -24.077 -7.281 52.932 1.00 67.25 95 LEU A O 1
ATOM 750 N N . ASP A 1 96 ? -25.625 -6.820 51.374 1.00 69.00 96 ASP A N 1
ATOM 751 C CA . ASP A 1 96 ? -26.773 -6.946 52.279 1.00 69.00 96 ASP A CA 1
ATOM 752 C C . ASP A 1 96 ? -27.096 -8.410 52.622 1.00 69.00 96 ASP A C 1
ATOM 754 O O . ASP A 1 96 ? -27.564 -8.705 53.726 1.00 69.00 96 ASP A O 1
ATOM 758 N N . SER A 1 97 ? -26.814 -9.341 51.707 1.00 62.22 97 SER A N 1
ATOM 759 C CA . SER A 1 97 ? -26.959 -10.780 51.958 1.00 62.22 97 SER A CA 1
ATOM 760 C C . SER A 1 97 ? -25.910 -11.296 52.947 1.00 62.22 97 SER A C 1
ATOM 762 O O . SER A 1 97 ? -26.254 -12.060 53.841 1.00 62.22 97 SER A O 1
ATOM 764 N N . ASP A 1 98 ? -24.659 -10.839 52.845 1.00 61.19 98 ASP A N 1
ATOM 765 C CA . ASP A 1 98 ? -23.579 -11.248 53.759 1.00 61.19 98 ASP A CA 1
ATOM 766 C C . ASP A 1 98 ? -23.817 -10.740 55.194 1.00 61.19 98 ASP A C 1
ATOM 768 O O . ASP A 1 98 ? -23.607 -11.458 56.174 1.00 61.19 98 ASP A O 1
ATOM 772 N N . LYS A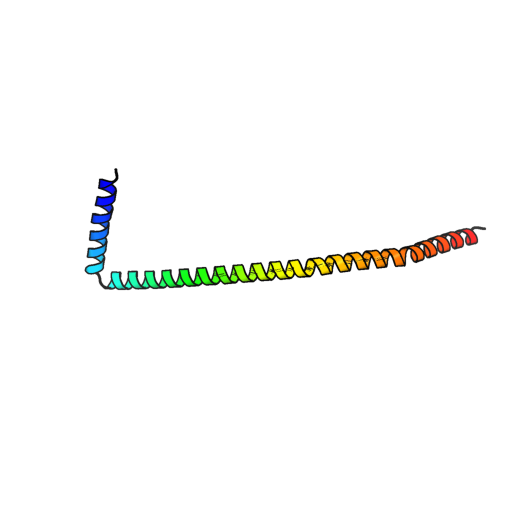 1 99 ? -24.353 -9.520 55.341 1.00 59.75 99 LYS A N 1
ATOM 773 C CA . LYS A 1 99 ? -24.705 -8.965 56.660 1.00 59.75 99 LYS A CA 1
ATOM 774 C C . LYS A 1 99 ? -25.832 -9.733 57.354 1.00 59.75 99 LYS A C 1
ATOM 776 O O . LYS A 1 99 ? -25.750 -9.934 58.556 1.00 59.75 99 LYS A O 1
ATOM 781 N N . ASN A 1 100 ? -26.841 -10.205 56.618 1.00 57.91 100 ASN A N 1
ATOM 782 C CA . ASN A 1 100 ? -27.961 -10.966 57.194 1.00 57.91 100 ASN A CA 1
ATOM 783 C C . ASN A 1 100 ? -27.619 -12.422 57.563 1.00 57.91 100 ASN A C 1
ATOM 785 O O . ASN A 1 100 ? -28.430 -13.086 58.198 1.00 57.91 100 ASN A O 1
ATOM 789 N N . VAL A 1 101 ? -26.458 -12.943 57.153 1.00 57.97 101 VAL A N 1
ATOM 790 C CA . VAL A 1 101 ? -26.007 -14.307 57.496 1.00 57.97 101 VAL A CA 1
ATOM 791 C C . VAL A 1 101 ? -25.109 -14.316 58.745 1.00 57.97 101 VAL A C 1
ATOM 793 O O . VAL A 1 101 ? -24.839 -15.382 59.295 1.00 57.97 101 VAL A O 1
ATOM 796 N N . THR A 1 102 ? -24.658 -13.145 59.213 1.00 54.41 102 THR A N 1
ATOM 797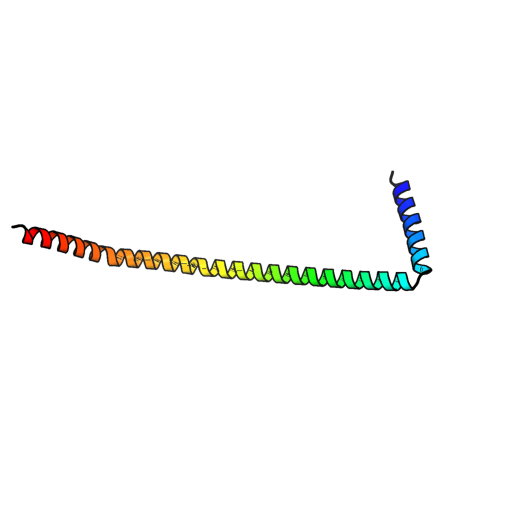 C CA . THR A 1 102 ? -23.693 -13.024 60.323 1.00 54.41 102 THR A CA 1
ATOM 798 C C . THR A 1 102 ? -24.316 -12.578 61.663 1.00 54.41 102 THR A C 1
ATOM 800 O O . THR A 1 102 ? -23.585 -12.504 62.650 1.00 54.41 102 THR A O 1
ATOM 803 N N . ASP A 1 103 ? -25.631 -12.331 61.710 1.00 46.44 103 ASP A N 1
ATOM 804 C CA . ASP A 1 103 ? -26.437 -12.080 62.926 1.00 46.44 103 ASP A CA 1
ATOM 805 C C . ASP A 1 103 ? -27.297 -13.307 63.289 1.00 46.44 103 ASP A C 1
ATOM 807 O O . ASP A 1 103 ? -27.453 -13.591 64.502 1.00 46.44 103 ASP A O 1
#

Mean predicted aligned error: 15.79 Å

Organism: NCBI:txid1291743

Sequence (103 aa):
MNKLLKASLIVGGAAIATDLALNPDKVKKVSRNAKDLKEDVHHWMATKESVTQNVSQLEKAVSNVMPVIDDINRDIEKFQFKIQPYLENLESFSLDSDKNVTD

Secondary structure (DSSP, 8-state):
-HHHHHHHHHHHHHHHHHHHHH-HHHHHHHHHHHHHHHHHHHHHHHHHHHHHHHHHHHHHHHHHHHHHHHHHHHHHHHHHHHHHHHHHHHHHHHHHHHHHH--

Solvent-accessible surface area (backbone atoms only — not comparable to full-atom values): 5654 Å² total; per-residue (Å²): 119,73,66,61,59,53,49,50,51,51,54,52,49,50,54,50,51,50,56,34,72,75,30,64,67,54,44,56,48,53,54,47,54,53,49,52,51,51,50,52,51,51,52,51,52,53,50,52,51,50,52,52,52,52,51,53,50,48,51,51,52,52,63,63,45,51,61,54,54,54,50,51,51,53,50,49,52,52,48,51,64,64,46,47,64,57,52,53,51,50,52,52,52,51,57,55,52,56,57,71,74,76,116